Protein AF-C5LF10-F1 (afdb_monomer_lite)

Structure (mmCIF, N/CA/C/O backbone):
data_AF-C5LF10-F1
#
_entry.id   AF-C5LF10-F1
#
loop_
_atom_site.group_PDB
_atom_site.id
_atom_site.type_symbol
_atom_site.label_atom_id
_atom_site.label_alt_id
_atom_site.label_comp_id
_ato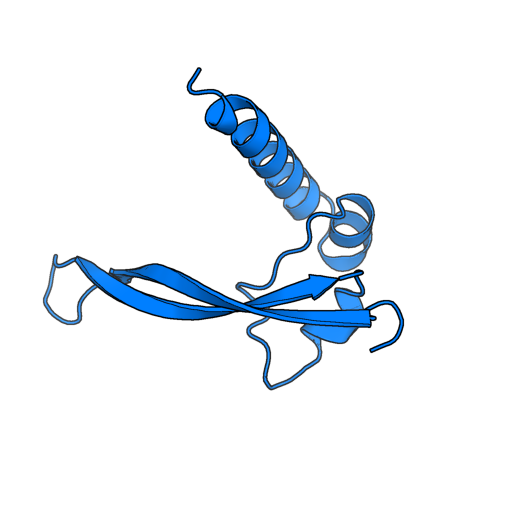m_site.label_asym_id
_atom_site.label_entity_id
_atom_site.label_seq_id
_atom_site.pdbx_PDB_ins_code
_atom_site.Cartn_x
_atom_site.Cartn_y
_atom_site.Cartn_z
_atom_site.occupancy
_atom_site.B_iso_or_equiv
_atom_site.auth_seq_id
_atom_site.auth_comp_id
_atom_site.auth_asym_id
_atom_site.auth_atom_id
_atom_site.pdbx_PDB_model_num
ATOM 1 N N . ILE A 1 1 ? -17.235 -4.121 1.881 1.00 84.56 1 ILE A N 1
ATOM 2 C CA . ILE A 1 1 ? -16.237 -4.428 2.931 1.00 84.56 1 ILE A CA 1
ATOM 3 C C . ILE A 1 1 ? -16.552 -3.522 4.114 1.00 84.56 1 ILE A C 1
ATOM 5 O O . ILE A 1 1 ? -16.702 -2.328 3.876 1.00 84.56 1 ILE A O 1
ATOM 9 N N . PRO A 1 2 ? -16.749 -4.034 5.341 1.00 92.12 2 PRO A N 1
ATOM 10 C CA . PRO A 1 2 ? -16.953 -3.191 6.520 1.00 92.12 2 PRO A CA 1
ATOM 11 C C . PRO A 1 2 ? -15.778 -2.225 6.690 1.00 92.12 2 PRO A C 1
ATOM 13 O O . PRO A 1 2 ? -14.642 -2.623 6.462 1.00 92.12 2 PRO A O 1
ATOM 16 N N . GLY A 1 3 ? -16.035 -0.975 7.066 1.00 91.19 3 GLY A N 1
ATOM 17 C CA . GLY A 1 3 ? -14.984 0.040 7.221 1.00 91.19 3 GLY A CA 1
ATOM 18 C C . GLY A 1 3 ? -14.631 0.803 5.940 1.00 91.19 3 GLY A C 1
ATOM 19 O O . GLY A 1 3 ? -14.177 1.932 6.046 1.00 91.19 3 GLY A O 1
ATOM 20 N N . VAL A 1 4 ? -14.933 0.273 4.747 1.00 94.62 4 VAL A N 1
ATOM 21 C CA . VAL A 1 4 ? -14.789 1.000 3.470 1.00 94.62 4 VAL A CA 1
ATOM 22 C C . VAL A 1 4 ? -16.144 1.563 3.047 1.00 94.62 4 VAL A C 1
ATOM 24 O O . VAL A 1 4 ? -17.089 0.808 2.806 1.00 94.62 4 VAL A O 1
ATOM 27 N N . THR A 1 5 ? -16.250 2.888 2.959 1.00 94.00 5 THR A N 1
ATOM 28 C CA . THR A 1 5 ? -17.528 3.589 2.739 1.00 94.00 5 THR A CA 1
ATOM 29 C C . THR A 1 5 ? -17.708 4.093 1.311 1.00 94.00 5 THR A C 1
ATOM 31 O O . THR A 1 5 ? -18.803 3.987 0.756 1.00 94.00 5 THR A O 1
ATOM 34 N N . LYS A 1 6 ? -16.649 4.630 0.700 1.00 94.69 6 LYS A N 1
ATOM 35 C CA . LYS A 1 6 ? -16.652 5.152 -0.672 1.00 94.69 6 LYS A CA 1
ATOM 36 C C . LYS A 1 6 ? -15.360 4.769 -1.374 1.00 94.69 6 LYS A C 1
ATOM 38 O O . LYS A 1 6 ? -14.339 4.588 -0.721 1.00 94.69 6 LYS A O 1
ATOM 43 N N . CYS A 1 7 ? -15.409 4.690 -2.698 1.00 94.38 7 CYS A N 1
ATOM 44 C CA . CYS A 1 7 ? -14.231 4.486 -3.529 1.00 94.38 7 CYS A CA 1
ATOM 45 C C . CYS A 1 7 ? -14.221 5.519 -4.655 1.00 94.38 7 CYS A C 1
ATOM 47 O O . CYS A 1 7 ? -15.266 5.817 -5.240 1.00 94.38 7 CYS A O 1
ATOM 49 N N . TYR A 1 8 ? -13.041 6.027 -4.978 1.00 96.19 8 TYR A N 1
ATOM 50 C CA . TYR A 1 8 ? -12.793 6.972 -6.055 1.00 96.19 8 TYR A CA 1
ATOM 51 C C . TYR A 1 8 ? -11.791 6.361 -7.022 1.00 96.19 8 TYR A C 1
ATOM 53 O O . TYR A 1 8 ? -10.847 5.695 -6.614 1.00 96.19 8 TYR A O 1
ATOM 61 N N . MET A 1 9 ? -11.997 6.583 -8.314 1.00 95.88 9 MET A N 1
ATOM 62 C CA . MET A 1 9 ? -11.131 6.040 -9.351 1.00 95.88 9 MET A CA 1
ATOM 63 C C . MET A 1 9 ? -10.220 7.145 -9.878 1.00 95.88 9 MET A C 1
ATOM 65 O O . MET A 1 9 ? -10.704 8.208 -10.276 1.00 95.88 9 MET A O 1
ATOM 69 N N . LYS A 1 10 ? -8.911 6.893 -9.905 1.00 95.19 10 LYS A N 1
ATOM 70 C CA . LYS A 1 10 ? -7.910 7.805 -10.474 1.00 95.19 10 LYS A CA 1
ATOM 71 C C . LYS A 1 10 ? -7.006 7.077 -11.462 1.00 95.19 10 LYS A C 1
ATOM 73 O O . LYS A 1 10 ? -6.824 5.867 -11.368 1.00 95.19 10 LYS A O 1
ATOM 78 N N . GLN A 1 11 ? -6.444 7.817 -12.415 1.00 94.88 11 GLN A N 1
ATOM 79 C CA . GLN A 1 11 ? -5.359 7.310 -13.256 1.00 94.88 11 GLN A CA 1
ATOM 80 C C . GLN A 1 11 ? -4.028 7.674 -12.616 1.00 94.88 11 GLN A C 1
ATOM 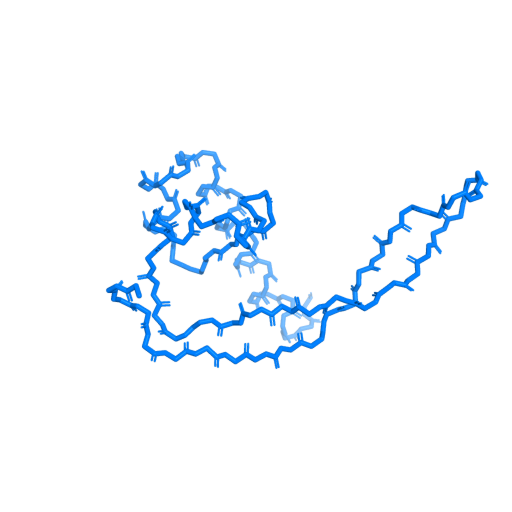82 O O . GLN A 1 11 ? -3.791 8.854 -12.354 1.00 94.88 11 GLN A O 1
ATOM 87 N N . ASP A 1 12 ? -3.165 6.684 -12.424 1.00 92.50 12 ASP A N 1
ATOM 88 C CA . ASP A 1 12 ? -1.790 6.890 -11.989 1.00 92.50 12 ASP A CA 1
ATOM 89 C C . ASP A 1 12 ? -0.802 6.548 -13.112 1.00 92.50 12 ASP A C 1
ATOM 91 O O . ASP A 1 12 ? -1.051 5.676 -13.951 1.00 92.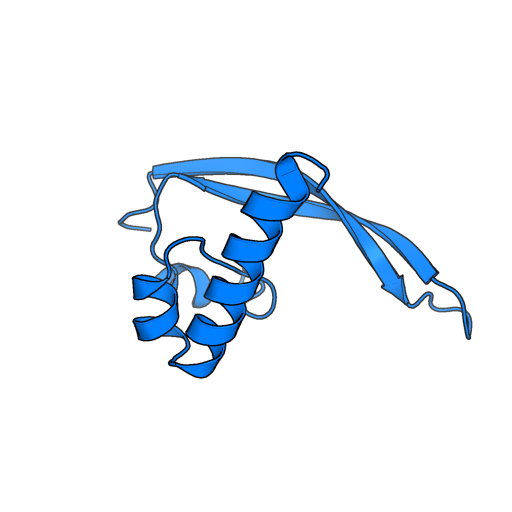50 12 ASP A O 1
ATOM 95 N N . ASN A 1 13 ? 0.310 7.281 -13.173 1.00 91.50 13 ASN A N 1
ATOM 96 C CA . ASN A 1 13 ? 1.348 7.066 -14.177 1.00 91.50 13 ASN A CA 1
ATOM 97 C C . ASN A 1 13 ? 2.393 6.098 -13.623 1.00 91.50 13 ASN A C 1
ATOM 99 O O . ASN A 1 13 ? 3.172 6.450 -12.739 1.00 91.50 13 ASN A O 1
ATOM 103 N N . LYS A 1 14 ? 2.494 4.916 -14.224 1.00 87.56 14 LYS A N 1
ATOM 104 C CA . LYS A 1 14 ? 3.477 3.904 -13.845 1.00 87.56 14 LYS A CA 1
ATOM 105 C C . LYS A 1 14 ? 4.578 3.793 -14.879 1.00 87.56 14 LYS A C 1
ATOM 107 O O . LYS A 1 14 ? 4.325 3.587 -16.070 1.00 87.56 14 LYS A O 1
ATOM 112 N N . VAL A 1 15 ? 5.817 3.894 -14.412 1.00 87.88 15 VAL A N 1
ATOM 113 C CA . VAL A 1 15 ? 6.995 3.570 -15.215 1.00 87.88 15 VAL A CA 1
ATOM 114 C C . VAL A 1 15 ? 7.207 2.063 -15.141 1.00 87.88 15 VAL A C 1
ATOM 116 O O . VAL A 1 15 ? 7.405 1.512 -14.062 1.00 87.88 15 VAL A O 1
ATOM 119 N N . GLN A 1 16 ? 7.143 1.400 -16.288 1.00 83.94 16 GLN A N 1
ATOM 120 C CA . GLN A 1 16 ? 7.356 -0.035 -16.428 1.00 83.94 16 GLN A CA 1
ATOM 121 C C . GLN A 1 16 ? 8.603 -0.286 -17.272 1.00 83.94 16 GLN A C 1
ATOM 123 O O . GLN A 1 16 ? 8.986 0.538 -18.107 1.00 83.94 16 GLN A O 1
ATOM 128 N N . TYR A 1 17 ? 9.251 -1.426 -17.049 1.00 82.00 17 TYR A N 1
ATOM 129 C CA . TYR A 1 17 ? 10.318 -1.866 -17.937 1.00 82.00 17 TYR A CA 1
ATOM 130 C C . TYR A 1 17 ? 9.701 -2.248 -19.285 1.00 82.00 17 TYR A C 1
ATOM 132 O O . TYR A 1 17 ? 8.718 -2.987 -19.328 1.00 82.00 17 TYR A O 1
ATOM 140 N N . GLY A 1 18 ? 10.227 -1.681 -20.368 1.00 77.69 18 GLY A N 1
ATOM 141 C CA . GLY A 1 18 ? 9.751 -1.963 -21.713 1.00 77.69 18 GLY A CA 1
ATOM 142 C C . GLY A 1 18 ? 10.136 -3.371 -22.154 1.00 77.69 18 GLY A C 1
ATOM 143 O O . GLY A 1 18 ? 11.104 -3.953 -21.671 1.00 77.69 18 GLY A O 1
ATOM 144 N N . ASN A 1 19 ? 9.378 -3.913 -23.106 1.00 76.81 19 ASN A N 1
ATOM 145 C CA . ASN A 1 19 ? 9.681 -5.218 -23.700 1.00 76.81 19 ASN A CA 1
ATOM 146 C C . ASN A 1 19 ? 10.989 -5.188 -24.516 1.00 76.81 19 ASN A C 1
ATOM 148 O O . ASN A 1 19 ? 11.604 -6.231 -24.732 1.00 76.81 19 ASN A O 1
ATOM 152 N N . ASP A 1 20 ? 11.429 -3.993 -24.925 1.00 83.88 20 ASP A N 1
ATOM 153 C CA . ASP A 1 20 ? 12.705 -3.766 -25.593 1.00 83.88 20 ASP A CA 1
ATOM 154 C C . ASP A 1 20 ? 13.813 -3.537 -24.555 1.00 83.88 20 ASP A C 1
ATOM 156 O O . ASP A 1 20 ? 13.682 -2.704 -23.648 1.00 83.88 20 ASP A O 1
ATOM 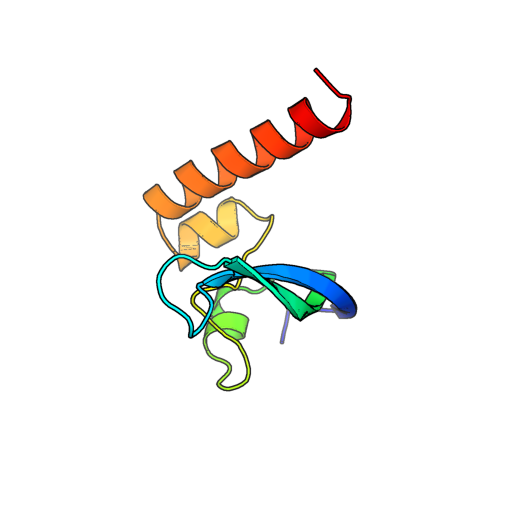160 N N . VAL A 1 21 ? 14.924 -4.266 -24.707 1.00 81.38 21 VAL A N 1
ATOM 161 C CA . VAL A 1 21 ? 16.056 -4.268 -23.768 1.00 81.38 21 VAL A CA 1
ATOM 162 C C . VAL A 1 21 ? 16.535 -2.843 -23.480 1.00 81.38 21 VAL A C 1
ATOM 164 O O . VAL A 1 21 ? 16.977 -2.121 -24.370 1.00 81.38 21 VAL A O 1
ATOM 167 N N . GLY A 1 22 ? 16.487 -2.458 -22.205 1.00 81.62 22 GLY A N 1
ATOM 168 C CA . GLY A 1 22 ? 17.001 -1.181 -21.708 1.00 81.62 22 GLY A CA 1
ATOM 169 C C . GLY A 1 22 ? 16.040 0.003 -21.819 1.00 81.62 22 GLY A C 1
ATOM 170 O O . GLY A 1 22 ? 16.445 1.124 -21.513 1.00 81.62 22 GLY A O 1
ATOM 171 N N . THR A 1 23 ? 14.787 -0.211 -22.228 1.00 86.19 23 THR A N 1
ATOM 172 C CA . THR A 1 23 ? 13.800 0.871 -22.344 1.00 86.19 23 THR A CA 1
ATOM 173 C C . THR A 1 23 ? 12.873 0.938 -21.130 1.00 86.19 23 THR A C 1
ATOM 175 O O . THR A 1 23 ? 12.550 -0.073 -20.509 1.00 86.19 23 THR A O 1
ATOM 178 N N . PHE A 1 24 ? 12.427 2.147 -20.786 1.00 87.56 24 PHE A N 1
ATOM 179 C CA . PHE A 1 24 ? 11.366 2.375 -19.806 1.00 87.56 24 PHE A CA 1
ATOM 180 C C . PHE A 1 24 ? 10.138 2.910 -20.535 1.00 87.56 24 PHE A C 1
ATOM 182 O O . PHE A 1 24 ? 10.212 3.936 -21.213 1.00 87.56 24 PHE A O 1
ATOM 189 N N . ALA A 1 25 ? 9.007 2.234 -20.378 1.00 87.69 25 ALA A N 1
ATOM 190 C CA . ALA A 1 25 ? 7.729 2.663 -20.919 1.00 87.69 25 ALA A CA 1
ATOM 191 C C . ALA A 1 25 ? 6.899 3.330 -19.819 1.00 87.69 25 ALA A C 1
ATOM 193 O O . ALA A 1 25 ? 6.868 2.879 -18.674 1.00 87.69 25 ALA A O 1
ATOM 194 N N . ARG A 1 26 ? 6.202 4.416 -20.158 1.00 88.50 26 ARG A N 1
ATOM 195 C CA . ARG A 1 26 ? 5.194 5.006 -19.271 1.00 88.50 26 ARG A CA 1
ATOM 196 C C . ARG A 1 26 ? 3.836 4.434 -19.637 1.00 88.50 26 ARG A C 1
ATOM 198 O O . ARG A 1 26 ? 3.410 4.530 -20.784 1.00 88.50 26 ARG A O 1
ATOM 205 N N . SER A 1 27 ? 3.167 3.871 -18.648 1.00 89.56 27 SER A N 1
ATOM 206 C CA . SER A 1 27 ? 1.802 3.363 -18.744 1.00 89.56 27 SER A CA 1
ATOM 207 C C . SER A 1 27 ? 0.908 4.132 -17.777 1.00 89.56 27 SER A C 1
ATOM 209 O O . SER A 1 27 ? 1.396 4.745 -16.826 1.00 89.56 27 SER A O 1
ATOM 211 N N . ARG A 1 28 ? -0.398 4.125 -18.035 1.00 92.19 28 ARG A N 1
ATOM 212 C CA . ARG A 1 28 ? -1.396 4.610 -17.082 1.00 92.19 28 ARG A CA 1
ATOM 213 C C . ARG A 1 28 ? -2.144 3.416 -16.533 1.00 92.19 28 ARG A C 1
ATOM 215 O O . ARG A 1 28 ? -2.635 2.606 -17.318 1.00 92.19 28 ARG A O 1
ATOM 222 N N . GLU A 1 29 ? -2.239 3.328 -15.218 1.00 92.06 29 GLU A N 1
ATOM 223 C CA . GLU A 1 29 ? -3.056 2.328 -14.543 1.00 92.06 29 GLU A CA 1
ATOM 224 C C . GLU A 1 29 ? -4.183 3.000 -13.772 1.00 92.06 29 GLU A C 1
ATOM 226 O O . GLU A 1 29 ? -4.087 4.157 -13.362 1.00 92.06 29 GLU A O 1
ATOM 231 N N . TRP A 1 30 ? -5.290 2.283 -13.638 1.00 94.38 30 TRP A N 1
ATOM 232 C CA . TRP A 1 30 ? -6.410 2.739 -12.838 1.00 94.38 30 TRP A CA 1
ATOM 233 C C . TRP A 1 30 ? -6.221 2.267 -11.405 1.00 94.38 30 TRP A C 1
ATOM 235 O O . TRP A 1 30 ? -6.022 1.079 -11.165 1.00 94.38 30 TRP A O 1
ATOM 245 N N . VAL A 1 31 ? -6.316 3.205 -10.470 1.00 95.12 31 VAL A N 1
ATOM 246 C CA . VAL A 1 31 ? -6.179 2.968 -9.034 1.00 95.12 31 VAL A CA 1
ATOM 247 C C . VAL A 1 31 ? -7.482 3.364 -8.350 1.00 95.12 31 VAL A C 1
ATOM 249 O O . VAL A 1 31 ? -8.156 4.311 -8.772 1.00 95.12 31 VAL A O 1
ATOM 252 N N . LEU A 1 32 ? -7.845 2.617 -7.310 1.00 95.62 32 LEU A N 1
ATOM 253 C CA . LEU A 1 32 ? -8.994 2.901 -6.463 1.00 95.62 32 LEU A CA 1
ATOM 254 C C . LEU A 1 32 ? -8.511 3.456 -5.123 1.00 95.62 32 LEU A C 1
ATOM 256 O O . LEU A 1 32 ? -7.823 2.758 -4.386 1.00 95.62 32 LEU A O 1
ATOM 260 N N . ASP A 1 33 ? -8.915 4.681 -4.807 1.00 95.69 33 ASP A N 1
ATOM 261 C CA . ASP A 1 33 ? -8.723 5.282 -3.488 1.00 95.69 33 ASP A CA 1
ATOM 262 C C . ASP A 1 33 ? -9.988 5.073 -2.656 1.00 95.69 33 ASP A C 1
ATOM 264 O O . ASP A 1 33 ? -11.095 5.355 -3.123 1.00 95.69 33 ASP A O 1
ATOM 268 N N . THR A 1 34 ? -9.846 4.594 -1.424 1.00 95.31 34 THR A N 1
ATOM 269 C CA . THR A 1 34 ? -10.975 4.299 -0.535 1.00 95.31 34 THR A CA 1
ATOM 270 C C . THR A 1 34 ? -11.127 5.343 0.568 1.00 95.31 34 THR A C 1
ATOM 272 O O . THR A 1 34 ? -10.149 5.867 1.091 1.00 95.31 34 THR A O 1
ATOM 275 N N . ASP A 1 35 ? -12.373 5.630 0.945 1.00 95.75 35 ASP A N 1
ATOM 276 C CA . ASP A 1 35 ? -12.726 6.365 2.160 1.00 95.75 35 ASP A CA 1
ATOM 277 C C . ASP A 1 35 ? -13.027 5.358 3.278 1.00 95.75 35 ASP A C 1
ATOM 279 O O . ASP A 1 35 ? -14.020 4.616 3.220 1.00 95.75 35 ASP A O 1
ATOM 283 N N . GLY A 1 36 ? -12.136 5.321 4.265 1.00 94.44 36 GLY A N 1
ATOM 284 C CA . GLY A 1 36 ? -12.043 4.270 5.273 1.00 94.44 36 GLY A CA 1
ATOM 285 C C . GLY A 1 36 ? -11.130 3.109 4.857 1.00 94.44 36 GLY A C 1
ATOM 286 O O . GLY A 1 36 ? -10.740 2.984 3.691 1.00 94.44 36 GLY A O 1
ATOM 287 N N . CYS A 1 37 ? -10.770 2.272 5.832 1.00 93.50 37 CYS A N 1
ATOM 288 C CA . CYS A 1 37 ? -9.769 1.214 5.702 1.00 93.50 37 CYS A CA 1
ATOM 289 C C . CYS A 1 37 ? -10.273 -0.131 6.256 1.00 93.50 37 CYS A C 1
ATOM 291 O O . CYS A 1 37 ? -11.063 -0.183 7.203 1.00 93.50 37 CYS A O 1
ATOM 293 N N . ASN A 1 38 ? -9.870 -1.213 5.586 1.00 96.00 38 ASN A N 1
ATOM 294 C CA . ASN A 1 38 ? -9.974 -2.603 6.044 1.00 96.00 38 ASN A CA 1
ATOM 295 C C . ASN A 1 38 ? -9.081 -3.482 5.149 1.00 96.00 38 ASN A C 1
ATOM 297 O O . ASN A 1 38 ? -9.550 -4.281 4.331 1.00 96.00 38 ASN A O 1
ATOM 301 N N . LEU A 1 39 ? -7.777 -3.252 5.253 1.00 95.69 39 LEU A N 1
ATOM 302 C CA . LEU A 1 39 ? -6.718 -3.831 4.440 1.00 95.69 39 LEU A CA 1
ATOM 303 C C . LEU A 1 39 ? -6.742 -5.358 4.495 1.00 95.69 39 LEU A C 1
ATOM 305 O O . LEU A 1 39 ? -6.594 -5.994 3.458 1.00 95.69 39 LEU A O 1
ATOM 309 N N . GLU A 1 40 ? -7.002 -5.948 5.664 1.00 95.50 40 GLU A N 1
ATOM 310 C CA . GLU A 1 40 ? -7.087 -7.404 5.826 1.00 95.50 40 GLU A CA 1
ATOM 311 C C . GLU A 1 40 ? -8.088 -8.020 4.840 1.00 95.50 40 GLU A C 1
ATOM 313 O O . GLU A 1 40 ? -7.740 -8.932 4.095 1.00 95.50 40 GLU A O 1
ATOM 318 N N . GLN A 1 41 ? -9.313 -7.489 4.775 1.00 95.56 41 GLN A N 1
ATOM 319 C CA . GLN A 1 41 ? -10.329 -8.012 3.860 1.00 95.56 41 GLN A CA 1
ATOM 320 C C . GLN A 1 41 ? -10.063 -7.621 2.408 1.00 95.56 41 GLN A C 1
ATOM 322 O O . GLN A 1 41 ? -10.271 -8.442 1.514 1.00 95.56 41 GLN A O 1
ATOM 327 N N . VAL A 1 42 ? -9.593 -6.396 2.159 1.00 95.62 42 VAL A N 1
ATOM 328 C CA . VAL A 1 42 ? -9.283 -5.920 0.800 1.00 95.62 42 VAL A CA 1
ATOM 329 C C . VAL A 1 42 ? -8.235 -6.814 0.132 1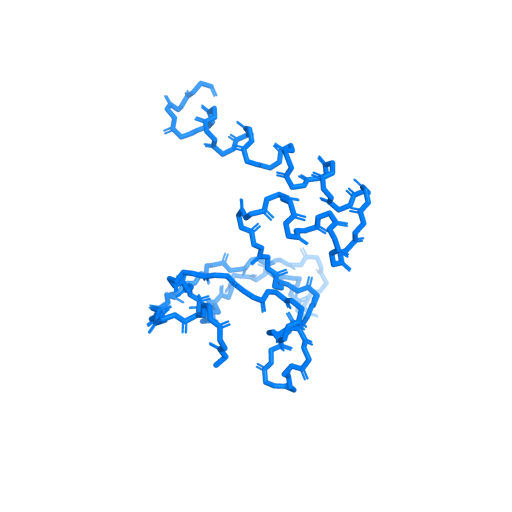.00 95.62 42 VAL A C 1
ATOM 331 O O . VAL A 1 42 ? -8.409 -7.188 -1.026 1.00 95.62 42 VAL A O 1
ATOM 334 N N . LEU A 1 43 ? -7.199 -7.235 0.865 1.00 95.62 43 LEU A N 1
ATOM 335 C CA . LEU A 1 43 ? -6.132 -8.091 0.334 1.00 95.62 43 LEU A CA 1
ATOM 336 C C . LEU A 1 43 ? -6.599 -9.506 -0.047 1.00 95.62 43 LEU A C 1
ATOM 338 O O . LEU A 1 43 ? -5.912 -10.182 -0.808 1.00 95.62 43 LEU A O 1
ATOM 342 N N . THR A 1 44 ? -7.752 -9.962 0.453 1.00 95.31 44 THR A N 1
ATOM 343 C CA . THR A 1 44 ? -8.315 -11.281 0.098 1.00 95.31 44 THR A CA 1
ATOM 344 C C . THR A 1 44 ? -9.098 -11.279 -1.216 1.00 95.31 44 THR A C 1
ATOM 346 O O . THR A 1 44 ? -9.505 -12.338 -1.696 1.00 95.31 44 THR A O 1
ATOM 349 N N . MET A 1 45 ? -9.343 -10.108 -1.805 1.00 94.56 45 MET A N 1
ATOM 350 C CA . MET A 1 45 ? -10.122 -9.991 -3.031 1.00 94.56 45 MET A CA 1
ATOM 351 C C . MET A 1 45 ? -9.303 -10.394 -4.256 1.00 94.56 45 MET A C 1
ATOM 353 O O . MET A 1 45 ? -8.263 -9.811 -4.533 1.00 94.56 45 MET A O 1
ATOM 357 N N . GLU A 1 46 ? -9.833 -11.310 -5.066 1.00 94.19 46 GLU A N 1
ATOM 358 C CA . GLU A 1 46 ? -9.172 -11.780 -6.296 1.00 94.19 46 GLU A CA 1
ATOM 359 C C . GLU A 1 46 ? -8.957 -10.664 -7.334 1.00 94.19 46 GLU A C 1
ATOM 361 O O . GLU A 1 46 ? -7.992 -10.682 -8.091 1.00 94.19 46 GLU A O 1
ATOM 366 N N . ALA A 1 47 ? -9.838 -9.660 -7.352 1.00 92.62 47 ALA A N 1
ATOM 367 C CA . ALA A 1 47 ? -9.737 -8.514 -8.255 1.00 92.62 47 ALA A CA 1
ATOM 368 C C . ALA A 1 47 ? -8.728 -7.441 -7.793 1.00 92.62 47 ALA A C 1
ATOM 370 O O . ALA A 1 47 ? -8.586 -6.419 -8.465 1.00 92.62 47 ALA A O 1
ATOM 371 N N . VAL A 1 48 ? -8.074 -7.632 -6.642 1.00 93.62 48 VAL A N 1
ATOM 372 C CA . VAL A 1 48 ? -7.134 -6.676 -6.048 1.00 93.62 48 VAL A CA 1
ATOM 373 C C . VAL A 1 48 ? -5.718 -7.234 -6.132 1.00 93.62 48 VAL A C 1
ATOM 375 O O . VAL A 1 48 ? -5.453 -8.371 -5.751 1.00 93.62 48 VAL A O 1
ATOM 378 N N . ASP A 1 49 ? -4.782 -6.407 -6.591 1.00 94.44 49 ASP A N 1
ATOM 379 C CA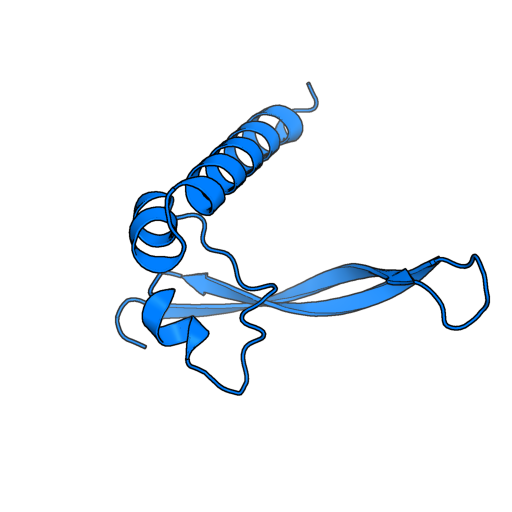 . ASP A 1 49 ? -3.362 -6.742 -6.530 1.00 94.44 49 ASP A CA 1
ATOM 380 C C . ASP A 1 49 ? -2.826 -6.493 -5.112 1.00 94.44 49 ASP A C 1
ATOM 382 O O . ASP A 1 49 ? -2.538 -5.361 -4.705 1.00 94.44 49 ASP A O 1
ATOM 386 N N . SER A 1 50 ? -2.685 -7.574 -4.346 1.00 94.50 50 SER A N 1
ATOM 387 C CA . SER A 1 50 ? -2.209 -7.541 -2.960 1.00 94.50 50 SER A CA 1
ATOM 388 C C . SER A 1 50 ? -0.758 -7.072 -2.818 1.00 94.50 50 SER A C 1
ATOM 390 O O . SER A 1 50 ? -0.354 -6.670 -1.728 1.00 94.50 50 SER A O 1
ATOM 392 N N . THR A 1 51 ? 0.030 -7.074 -3.898 1.00 92.94 51 THR A N 1
ATOM 393 C CA . THR A 1 51 ? 1.438 -6.648 -3.865 1.00 92.94 51 THR A CA 1
ATOM 394 C C . THR A 1 51 ? 1.612 -5.138 -4.002 1.00 92.94 51 THR A C 1
ATOM 396 O O . THR A 1 51 ? 2.640 -4.595 -3.590 1.00 92.94 51 THR A O 1
ATOM 399 N N . LEU A 1 52 ? 0.607 -4.461 -4.566 1.00 91.50 52 LEU A N 1
ATOM 400 C CA . LEU A 1 52 ? 0.610 -3.018 -4.820 1.00 91.50 52 LEU A CA 1
ATOM 401 C C . LEU A 1 52 ? -0.352 -2.245 -3.913 1.00 91.50 52 LEU A C 1
ATOM 403 O O . LEU A 1 52 ? -0.253 -1.023 -3.826 1.00 91.50 52 LEU A O 1
ATOM 407 N N . THR A 1 53 ? -1.266 -2.941 -3.236 1.00 94.94 53 THR A N 1
ATOM 408 C CA . THR A 1 53 ? -2.227 -2.321 -2.321 1.00 94.94 53 THR A CA 1
ATOM 409 C C . THR A 1 53 ? -1.516 -1.730 -1.103 1.00 94.94 53 THR A C 1
ATOM 411 O O . THR A 1 53 ? -0.696 -2.389 -0.462 1.00 94.94 53 THR A O 1
ATOM 414 N N . SER A 1 54 ? -1.854 -0.490 -0.757 1.00 93.94 54 SER A N 1
ATOM 415 C CA . SER A 1 54 ? -1.336 0.215 0.416 1.00 93.94 54 SER A CA 1
ATOM 416 C C . SER A 1 54 ? -2.466 0.835 1.237 1.00 93.94 54 SER A C 1
ATOM 418 O O . SER A 1 54 ? -3.586 1.003 0.761 1.00 93.94 54 SER A O 1
ATOM 420 N N . SER A 1 55 ? -2.156 1.165 2.489 1.00 95.81 55 SER A N 1
ATOM 421 C CA . SER A 1 55 ? -3.021 1.920 3.396 1.00 95.81 55 SER A CA 1
ATOM 422 C C . SER A 1 55 ? -2.208 3.067 3.990 1.00 95.81 55 SER A C 1
ATOM 424 O O . SER A 1 55 ? -0.985 2.963 4.103 1.00 95.81 55 SER A O 1
ATOM 426 N N . ASN A 1 56 ? -2.873 4.159 4.344 1.00 94.44 56 ASN A N 1
ATOM 427 C CA . ASN A 1 56 ? -2.271 5.259 5.095 1.00 94.44 56 ASN A CA 1
ATOM 428 C C . ASN A 1 56 ? -2.420 5.069 6.619 1.00 94.44 56 ASN A C 1
ATOM 430 O O . ASN A 1 56 ? -1.851 5.839 7.393 1.00 94.44 56 ASN A O 1
ATOM 434 N N . ASP A 1 57 ? -3.156 4.046 7.070 1.00 96.50 57 ASP A N 1
ATOM 435 C CA . ASP A 1 57 ? -3.241 3.684 8.484 1.00 96.50 57 ASP A CA 1
ATOM 436 C C . ASP A 1 57 ? -2.069 2.772 8.880 1.00 96.50 57 ASP A C 1
ATOM 438 O O . ASP A 1 57 ? -2.002 1.582 8.561 1.00 96.50 57 ASP A O 1
ATOM 442 N N . ILE A 1 58 ? -1.122 3.349 9.618 1.00 96.44 58 ILE A N 1
ATOM 443 C CA . ILE A 1 58 ? 0.089 2.660 10.072 1.00 96.44 58 ILE A CA 1
ATOM 444 C C . ILE A 1 58 ? -0.221 1.516 11.048 1.00 96.44 58 ILE A C 1
ATOM 446 O O . ILE A 1 58 ? 0.487 0.504 11.050 1.00 96.44 58 ILE A O 1
ATOM 450 N N . VAL A 1 59 ? -1.255 1.657 11.882 1.00 96.50 59 VAL A N 1
ATOM 451 C CA . VAL A 1 59 ? -1.627 0.631 12.867 1.00 96.50 59 VAL A CA 1
ATOM 452 C C . VAL A 1 59 ? -2.199 -0.585 12.149 1.00 96.50 59 VAL A C 1
ATOM 454 O O . VAL A 1 59 ? -1.839 -1.720 12.465 1.00 96.50 59 VAL A O 1
ATOM 457 N N . GLU A 1 60 ? -3.030 -0.355 11.138 1.00 96.56 60 GLU A N 1
ATOM 458 C CA . GLU A 1 60 ? -3.553 -1.414 10.280 1.00 96.56 60 GLU A CA 1
ATOM 459 C C . GLU A 1 60 ? -2.432 -2.152 9.533 1.00 96.56 60 GLU A C 1
ATOM 461 O O . GLU A 1 60 ? -2.371 -3.382 9.571 1.00 96.56 60 GLU A O 1
ATOM 466 N N . ILE A 1 61 ? -1.495 -1.419 8.921 1.00 97.19 61 ILE A N 1
ATOM 467 C CA . ILE A 1 61 ? -0.337 -2.015 8.233 1.00 97.19 61 ILE A CA 1
ATOM 468 C C . ILE A 1 61 ? 0.493 -2.873 9.191 1.00 97.19 61 ILE A C 1
ATOM 470 O O . ILE A 1 61 ? 0.914 -3.969 8.822 1.00 97.19 61 ILE A O 1
ATOM 474 N N . LEU A 1 62 ? 0.728 -2.401 10.418 1.00 97.56 62 LEU A N 1
ATOM 475 C CA . LEU A 1 62 ? 1.460 -3.165 11.427 1.00 97.56 62 LEU A CA 1
ATOM 476 C C . LEU A 1 62 ? 0.751 -4.483 11.761 1.00 97.56 62 LEU A C 1
ATOM 478 O O . LEU A 1 62 ? 1.412 -5.518 11.839 1.00 97.56 62 LEU A O 1
ATOM 482 N N . ASN A 1 63 ? -0.570 -4.444 11.937 1.00 97.31 63 ASN A N 1
ATOM 483 C CA . ASN A 1 63 ? -1.362 -5.617 12.302 1.00 97.31 63 ASN A CA 1
ATOM 484 C C . ASN A 1 63 ? -1.467 -6.639 11.158 1.00 97.31 63 ASN A C 1
ATOM 486 O O . ASN A 1 63 ? -1.449 -7.838 11.423 1.00 97.31 63 ASN A O 1
ATOM 490 N N . VAL A 1 64 ? -1.557 -6.179 9.905 1.00 96.81 64 VAL A N 1
ATOM 491 C CA . VAL A 1 64 ? -1.781 -7.045 8.732 1.00 96.81 64 VAL A CA 1
ATOM 492 C C . VAL A 1 64 ? -0.471 -7.505 8.080 1.00 96.81 64 VAL A C 1
ATOM 494 O O . VAL A 1 64 ? -0.335 -8.673 7.727 1.00 96.81 64 VAL A O 1
ATOM 497 N N . LEU A 1 65 ? 0.504 -6.605 7.913 1.00 96.25 65 LEU A N 1
ATOM 498 C CA . LEU A 1 65 ? 1.746 -6.854 7.162 1.00 96.25 65 LEU A CA 1
ATOM 499 C C . LEU A 1 65 ? 2.999 -6.956 8.053 1.00 96.25 65 LEU A C 1
ATOM 501 O O . LEU A 1 65 ? 4.036 -7.448 7.603 1.00 96.25 65 LEU A O 1
ATOM 505 N N . GLY A 1 66 ? 2.932 -6.510 9.311 1.00 97.31 66 GLY A N 1
ATOM 506 C CA . GLY A 1 66 ? 4.018 -6.622 10.286 1.00 97.31 66 GLY A CA 1
ATOM 507 C C . GLY A 1 66 ? 4.953 -5.407 10.378 1.00 97.31 66 GLY A C 1
ATOM 508 O O . GLY A 1 66 ? 4.785 -4.374 9.724 1.00 97.31 66 GLY A O 1
ATOM 509 N N . ILE A 1 67 ? 5.972 -5.528 11.238 1.00 97.75 67 ILE A N 1
ATOM 510 C CA . ILE A 1 67 ? 6.787 -4.388 11.692 1.00 97.75 67 ILE A CA 1
ATOM 511 C C . ILE A 1 67 ? 7.650 -3.752 10.593 1.00 97.75 67 ILE A C 1
ATOM 513 O O . ILE A 1 67 ? 7.785 -2.530 10.551 1.00 97.75 67 ILE A O 1
ATOM 517 N N . GLU A 1 68 ? 8.191 -4.539 9.659 1.00 98.19 68 GLU A N 1
ATOM 518 C CA . GLU A 1 68 ? 9.009 -3.994 8.564 1.00 98.19 68 GLU A CA 1
ATOM 519 C C . GLU A 1 68 ? 8.175 -3.228 7.532 1.00 98.19 68 GLU A C 1
ATOM 521 O O . GLU A 1 68 ? 8.619 -2.198 7.015 1.00 98.19 68 GLU A O 1
ATOM 526 N N . ALA A 1 69 ? 6.946 -3.681 7.268 1.00 96.44 69 ALA A N 1
ATOM 527 C CA . ALA A 1 69 ? 6.008 -2.954 6.420 1.00 96.44 69 ALA A CA 1
ATOM 528 C C . ALA A 1 69 ? 5.625 -1.616 7.066 1.00 96.44 69 ALA A C 1
ATOM 530 O O . ALA A 1 69 ? 5.695 -0.578 6.409 1.00 96.44 69 ALA A O 1
ATOM 531 N N . CYS A 1 70 ? 5.340 -1.624 8.372 1.00 97.31 70 CYS A N 1
ATOM 532 C CA . CYS A 1 70 ? 5.080 -0.420 9.162 1.00 97.31 70 CYS A CA 1
ATOM 533 C C . CYS A 1 70 ? 6.260 0.569 9.115 1.00 97.31 70 CYS A C 1
ATOM 535 O O . CYS A 1 70 ? 6.072 1.749 8.812 1.00 97.31 70 CYS A O 1
ATOM 537 N N . ARG A 1 71 ? 7.501 0.092 9.299 1.00 97.88 71 ARG A N 1
ATOM 538 C CA . ARG A 1 71 ? 8.709 0.930 9.196 1.00 97.88 71 ARG A CA 1
ATOM 539 C C . ARG A 1 71 ? 8.827 1.607 7.827 1.00 97.88 71 ARG A C 1
ATOM 541 O O . ARG A 1 71 ? 9.172 2.787 7.747 1.00 97.88 71 ARG A O 1
ATOM 548 N N . LYS A 1 72 ? 8.562 0.870 6.743 1.00 97.06 72 LYS A N 1
ATOM 549 C CA . LYS A 1 72 ? 8.589 1.415 5.377 1.00 97.06 72 LYS A CA 1
ATOM 550 C C . LYS A 1 72 ? 7.449 2.411 5.141 1.00 97.06 72 LYS A C 1
ATOM 552 O O . LYS A 1 72 ? 7.701 3.459 4.553 1.00 97.06 72 LYS A O 1
ATOM 557 N N . ALA A 1 73 ? 6.241 2.106 5.610 1.00 96.50 73 ALA A N 1
ATOM 558 C CA . ALA A 1 73 ? 5.080 2.983 5.487 1.00 96.50 73 ALA A CA 1
ATOM 559 C C . ALA A 1 73 ? 5.308 4.321 6.206 1.00 96.50 73 ALA A C 1
ATOM 561 O O . ALA A 1 73 ? 5.172 5.368 5.584 1.00 96.50 73 ALA A O 1
ATOM 562 N N . LEU A 1 74 ? 5.800 4.297 7.450 1.00 96.19 74 LEU A N 1
ATOM 563 C CA . LEU A 1 74 ? 6.166 5.505 8.201 1.00 96.19 74 LEU A CA 1
ATOM 564 C C . LEU A 1 74 ? 7.169 6.385 7.448 1.00 96.19 74 LEU A C 1
ATOM 566 O O . LEU A 1 74 ? 7.007 7.601 7.375 1.00 96.19 74 LEU A O 1
ATOM 570 N N . LEU A 1 75 ? 8.209 5.777 6.871 1.00 95.81 75 LEU A N 1
ATOM 571 C CA . LEU A 1 75 ? 9.199 6.513 6.088 1.00 95.81 75 LEU A CA 1
ATOM 572 C C . LEU A 1 75 ? 8.580 7.166 4.844 1.00 95.81 75 LEU A C 1
ATOM 574 O O . LEU A 1 75 ? 8.964 8.280 4.488 1.00 95.81 75 LEU A O 1
ATOM 578 N N . ASN A 1 76 ? 7.656 6.475 4.176 1.00 94.62 76 ASN A N 1
ATOM 579 C CA . ASN A 1 76 ? 6.969 7.002 3.002 1.00 94.62 76 ASN A CA 1
ATOM 580 C C . ASN A 1 76 ? 6.052 8.175 3.370 1.00 94.62 76 ASN A C 1
ATOM 582 O O . ASN A 1 76 ? 6.159 9.219 2.734 1.00 94.62 76 ASN A O 1
ATOM 586 N N . GLU A 1 77 ? 5.247 8.045 4.427 1.00 94.25 77 GLU A N 1
ATOM 587 C CA . GLU A 1 77 ? 4.363 9.113 4.916 1.00 94.25 77 GLU A CA 1
ATOM 588 C C . GLU A 1 77 ? 5.154 10.366 5.315 1.00 94.25 77 GLU A C 1
ATOM 590 O O . GLU A 1 77 ? 4.844 11.477 4.885 1.00 94.25 77 GLU A O 1
ATOM 595 N N . LEU A 1 78 ? 6.254 10.197 6.059 1.00 94.00 78 LEU A N 1
ATOM 596 C CA . LEU A 1 78 ? 7.126 11.316 6.432 1.00 94.00 78 LEU A CA 1
ATOM 597 C C . LEU A 1 78 ? 7.715 12.022 5.206 1.00 94.00 78 LEU A C 1
ATOM 599 O O . LEU A 1 78 ? 7.727 13.250 5.140 1.00 94.00 78 LEU A O 1
ATOM 603 N N . ARG A 1 79 ? 8.195 11.258 4.217 1.00 93.38 79 ARG A N 1
ATOM 604 C CA . ARG A 1 79 ? 8.716 11.828 2.966 1.00 93.38 79 ARG A CA 1
ATOM 605 C C . ARG A 1 79 ? 7.638 12.553 2.181 1.00 93.38 79 ARG A C 1
ATOM 607 O O . ARG A 1 79 ? 7.923 13.609 1.624 1.00 93.38 79 ARG A O 1
ATOM 614 N N . GLN A 1 80 ? 6.429 12.005 2.131 1.00 92.25 80 GLN A N 1
ATOM 615 C CA . GLN A 1 80 ? 5.310 12.626 1.438 1.00 92.25 80 GLN A CA 1
ATOM 616 C C . GLN A 1 80 ? 4.972 13.982 2.062 1.00 92.25 80 GLN A C 1
ATOM 618 O O . GLN A 1 80 ? 4.849 14.955 1.329 1.00 92.25 80 GLN A O 1
ATOM 623 N N . VAL A 1 81 ? 4.936 14.081 3.395 1.00 91.75 81 VAL A N 1
ATOM 624 C CA . VAL A 1 81 ? 4.699 15.355 4.097 1.00 91.75 81 VAL A CA 1
ATOM 625 C C . VAL A 1 81 ? 5.819 16.370 3.847 1.00 91.75 81 VAL A C 1
ATOM 627 O O . VAL A 1 81 ? 5.531 17.528 3.566 1.00 91.75 81 VAL A O 1
ATOM 630 N N . ILE A 1 82 ? 7.089 15.954 3.909 1.00 91.88 82 ILE A N 1
ATOM 631 C CA . ILE A 1 82 ? 8.235 16.864 3.710 1.00 91.88 82 ILE A CA 1
ATOM 632 C C . ILE A 1 82 ? 8.316 17.355 2.258 1.00 91.88 82 ILE A C 1
ATOM 634 O O . ILE A 1 82 ? 8.494 18.543 2.008 1.00 91.88 82 ILE A O 1
ATOM 638 N N . SER A 1 83 ? 8.174 16.442 1.295 1.00 90.75 83 SER A N 1
ATOM 639 C CA . SER A 1 83 ? 8.286 16.765 -0.134 1.00 90.75 83 SER A CA 1
ATOM 640 C C . SER A 1 83 ? 7.093 17.549 -0.677 1.00 90.75 83 SER A C 1
ATOM 642 O O . SER A 1 83 ? 7.228 18.218 -1.700 1.00 90.75 83 SER A O 1
ATOM 644 N N . PHE A 1 84 ? 5.942 17.501 0.000 1.00 85.00 84 PHE A N 1
ATOM 645 C CA . PHE A 1 84 ? 4.741 18.217 -0.422 1.00 85.00 84 PHE A CA 1
ATOM 646 C C . PHE A 1 84 ? 4.942 19.740 -0.466 1.00 85.00 84 PHE A C 1
ATOM 648 O O . PHE A 1 84 ? 4.425 20.383 -1.376 1.00 85.00 84 PHE A O 1
ATOM 655 N N . ASP A 1 85 ? 5.732 20.302 0.455 1.00 79.25 85 ASP A N 1
ATOM 656 C CA . ASP A 1 85 ? 6.027 21.746 0.509 1.00 79.25 85 ASP A CA 1
ATOM 657 C C . ASP A 1 85 ? 7.336 22.129 -0.221 1.00 79.25 85 ASP A C 1
ATOM 659 O O . ASP A 1 85 ? 7.813 23.257 -0.135 1.00 79.25 85 ASP A O 1
ATOM 663 N N . GLY A 1 86 ? 7.940 21.191 -0.963 1.00 65.56 86 GLY A N 1
ATOM 664 C CA . GLY A 1 86 ? 9.094 21.464 -1.828 1.00 65.56 86 GLY A CA 1
ATOM 665 C C . GLY A 1 86 ? 10.431 21.712 -1.114 1.00 65.56 86 GLY A C 1
ATOM 666 O O . GLY A 1 86 ? 11.293 22.374 -1.694 1.00 65.56 86 GLY A O 1
ATOM 667 N N . SER A 1 87 ? 10.610 21.201 0.112 1.00 55.78 87 SER A N 1
ATOM 668 C CA . SER A 1 87 ? 11.911 21.194 0.815 1.00 55.78 87 SER A CA 1
ATOM 669 C C . SER A 1 87 ? 12.887 20.150 0.274 1.00 55.78 87 SER A C 1
ATOM 671 O O . SER A 1 87 ? 12.437 19.031 -0.069 1.00 55.78 87 SER A O 1
#

Sequence (87 aa):
IPGVTKCYMKQDNKVQYGNDVGTFARSREWVLDTDGCNLEQVLTMEAVDSTLTSSNDIVEILNVLGIEACRKALLNELRQVISFDGS

InterPro domains:
  IPR007081 RNA polymerase Rpb1, domain 5 [PF04998] (1-87)

Foldseek 3Di:
DPFWDDKDKDWDWDWDDDPDPPDIDIDIDIDIDTDTDDLQVQCPDPVDDNVPDDDLDLVNCCVRVNDVSSVVSVVVVVCCVVPVVPD

Organism: Perkinsus marinus (strain ATCC 50983 / TXsc) (NCBI:txid423536)

Radius of gyration: 15.35 Å; chains: 1; bounding box: 34×34×38 Å

pLDDT: mean 92.01, std 6.85, range [55.78, 98.19]

Secondary structure (DSSP, 8-state):
-TT--EEEEEEEEEEEE-SSTT-EEEEEEEEEEEES--HHHHTT-TTS-TTT---S-HHHHHHHH-HHHHHHHHHHHHHHHHHHTT-